Protein AF-A0A7S1WHR7-F1 (afdb_monomer)

Radius of gyration: 22.62 Å; Cα contacts (8 Å, |Δi|>4): 37; chains: 1; bounding box: 57×22×56 Å

Solvent-accessible surface area (backbone atoms only — not comparable to full-atom values): 6260 Å² total; per-residue (Å²): 109,72,70,59,54,53,53,51,50,50,52,52,50,54,66,54,45,56,59,53,51,52,51,52,47,49,53,50,44,51,61,57,48,72,74,47,78,60,40,101,83,68,51,69,87,75,56,68,68,56,51,52,50,47,43,51,46,50,59,73,67,35,63,69,50,52,52,46,53,53,50,51,53,49,47,50,54,53,47,55,58,43,53,59,57,50,75,72,44,82,81,64,71,75,73,54,51,57,59,53,50,50,56,65,72,75,109

Foldseek 3Di:
DVLVVVLVVLVVVVVVVVVVLVVQLVVLQVVVQVVADADPVRDRDDPPVNSVVSSVCCCPPVPVNVVNVVSVVVSVVSVVVVVVVVVPDPPPPPPCVVVVVVVVVVD

Secondary structure (DSSP, 8-state):
-HHHHHHHHHHHHHHHHHHHHHHHHHHHHHHHHTTSPPPTTS-----HHHHHHHHHHHHHH-HHHHHHHHHHHHHHHHHHHHHHHHHTS---TTTTHHHHHHHHH--

Organism: Alexandrium catenella (NCBI:txid2925)

pLDDT: mean 76.68, std 11.09, range [46.19, 89.69]

Structure (mmCIF, N/CA/C/O backbone):
data_AF-A0A7S1WHR7-F1
#
_entry.id   AF-A0A7S1WHR7-F1
#
loop_
_atom_site.group_PDB
_atom_site.id
_atom_site.type_symbol
_atom_site.label_atom_id
_atom_site.label_alt_id
_atom_site.label_comp_id
_atom_site.label_asym_id
_atom_site.label_entity_id
_atom_site.label_seq_id
_atom_site.pdbx_PDB_ins_code
_atom_site.Cartn_x
_atom_site.Cartn_y
_atom_site.Cartn_z
_atom_site.occupancy
_atom_site.B_iso_or_equiv
_atom_site.auth_seq_id
_atom_site.auth_comp_id
_atom_site.auth_asym_id
_atom_site.auth_atom_id
_atom_site.pdbx_PDB_model_num
ATOM 1 N N . GLU A 1 1 ? 19.084 3.566 -17.785 1.00 60.75 1 GLU A N 1
ATOM 2 C CA . GLU A 1 1 ? 18.755 4.458 -16.650 1.00 60.75 1 GLU A CA 1
ATOM 3 C C . GLU A 1 1 ? 17.258 4.554 -16.371 1.00 60.75 1 GLU A C 1
ATOM 5 O O . GLU A 1 1 ? 16.863 4.240 -15.258 1.00 60.75 1 GLU A O 1
ATOM 10 N N . ALA A 1 2 ? 16.409 4.860 -17.364 1.00 75.25 2 ALA A N 1
ATOM 11 C CA . ALA A 1 2 ? 14.949 4.9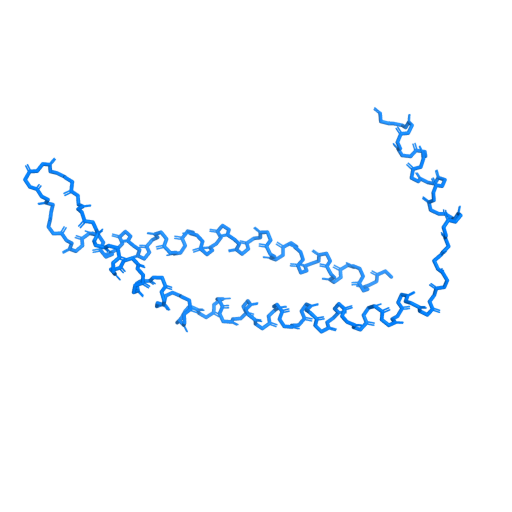49 -17.175 1.00 75.25 2 ALA A CA 1
ATOM 12 C C . ALA A 1 2 ? 14.309 3.720 -16.489 1.00 75.25 2 ALA A C 1
ATOM 14 O O . ALA A 1 2 ? 13.433 3.872 -15.644 1.00 75.25 2 ALA A O 1
ATOM 15 N N . TRP A 1 3 ? 14.784 2.506 -16.792 1.00 77.94 3 TRP A N 1
ATOM 16 C CA . TRP A 1 3 ? 14.294 1.280 -16.152 1.00 77.94 3 TRP A CA 1
ATOM 17 C C . TRP A 1 3 ? 14.525 1.251 -14.626 1.00 77.94 3 TRP A C 1
ATOM 19 O O . TRP A 1 3 ? 13.595 0.943 -13.882 1.00 77.94 3 TRP A O 1
ATOM 29 N N . LEU A 1 4 ? 15.724 1.638 -14.161 1.00 78.06 4 LEU A N 1
ATOM 30 C CA . LEU A 1 4 ? 16.069 1.712 -12.732 1.00 78.06 4 LEU A CA 1
ATOM 31 C C . LEU A 1 4 ? 15.269 2.806 -12.016 1.00 78.06 4 LEU A C 1
ATOM 33 O O . LEU A 1 4 ? 14.808 2.591 -10.899 1.00 78.06 4 LEU A O 1
ATOM 37 N N . ALA A 1 5 ? 15.066 3.957 -12.664 1.00 81.62 5 ALA A N 1
ATOM 38 C CA . ALA A 1 5 ? 14.284 5.054 -12.096 1.00 81.62 5 ALA A CA 1
ATOM 39 C C . ALA A 1 5 ? 12.823 4.642 -11.832 1.00 81.62 5 ALA A C 1
ATOM 41 O O . ALA A 1 5 ? 12.276 4.948 -10.774 1.00 81.62 5 ALA A O 1
ATOM 42 N N . VAL A 1 6 ? 12.212 3.889 -12.754 1.00 83.06 6 VAL A N 1
ATOM 43 C CA . VAL A 1 6 ? 10.857 3.341 -12.576 1.00 83.06 6 VAL A CA 1
ATOM 44 C C . VAL A 1 6 ? 10.816 2.324 -11.430 1.00 83.06 6 VAL A C 1
ATOM 46 O O . VAL A 1 6 ? 9.919 2.382 -10.591 1.00 83.06 6 VAL A O 1
ATOM 49 N N . GLN A 1 7 ? 11.817 1.444 -11.333 1.00 83.25 7 GLN A N 1
ATOM 50 C CA . GLN A 1 7 ? 11.909 0.473 -10.239 1.00 83.25 7 GLN A CA 1
ATOM 51 C C . GLN A 1 7 ? 12.065 1.149 -8.867 1.00 83.25 7 GLN A C 1
ATOM 53 O O . GLN A 1 7 ? 11.415 0.758 -7.898 1.00 83.25 7 GLN A O 1
ATOM 58 N N . MET A 1 8 ? 12.877 2.204 -8.793 1.00 83.38 8 MET A N 1
ATOM 59 C CA . MET A 1 8 ? 13.035 3.026 -7.593 1.00 83.38 8 MET A CA 1
ATOM 60 C C . MET A 1 8 ? 11.727 3.742 -7.224 1.00 83.38 8 MET A C 1
ATOM 62 O O . MET A 1 8 ? 11.369 3.797 -6.050 1.00 83.38 8 MET A O 1
ATOM 66 N N . GLY A 1 9 ? 10.960 4.207 -8.215 1.00 86.12 9 GLY A N 1
ATOM 67 C CA . GLY A 1 9 ? 9.617 4.750 -8.004 1.00 86.12 9 GLY A CA 1
ATOM 68 C C . GLY A 1 9 ? 8.656 3.739 -7.367 1.00 86.12 9 GLY A C 1
ATOM 69 O O . GLY A 1 9 ? 7.969 4.067 -6.398 1.00 86.12 9 GLY A O 1
ATOM 70 N N . PHE A 1 10 ? 8.653 2.489 -7.841 1.00 88.44 10 PHE A N 1
ATOM 71 C CA . PHE A 1 10 ? 7.876 1.414 -7.214 1.00 88.44 10 PHE A CA 1
ATOM 72 C C . PHE A 1 10 ? 8.338 1.111 -5.782 1.00 88.44 10 PHE A C 1
ATOM 74 O O . PHE A 1 10 ? 7.503 0.877 -4.908 1.00 88.44 10 PHE A O 1
ATOM 81 N N . ALA A 1 11 ? 9.642 1.157 -5.505 1.00 85.19 11 ALA A N 1
ATOM 82 C CA . ALA A 1 11 ? 10.166 0.974 -4.151 1.00 85.19 11 ALA A CA 1
ATOM 83 C C . ALA A 1 11 ? 9.708 2.094 -3.195 1.00 85.19 11 ALA A C 1
ATOM 85 O O . ALA A 1 11 ? 9.262 1.812 -2.082 1.00 85.19 11 ALA A O 1
ATOM 86 N N . CYS A 1 12 ? 9.720 3.352 -3.643 1.00 88.00 12 CYS A N 1
ATOM 87 C CA . CYS A 1 12 ? 9.176 4.475 -2.875 1.00 88.00 12 CYS A CA 1
ATOM 88 C C . CYS A 1 12 ? 7.675 4.310 -2.601 1.00 88.00 12 CYS A C 1
ATOM 90 O O . CYS A 1 12 ? 7.221 4.534 -1.480 1.00 88.00 12 CYS A O 1
ATOM 92 N N . LEU A 1 13 ? 6.901 3.863 -3.595 1.00 88.12 13 LEU A N 1
ATOM 93 C CA . LEU A 1 13 ? 5.481 3.550 -3.409 1.00 88.12 13 LEU A CA 1
ATOM 94 C C . LEU A 1 13 ? 5.264 2.464 -2.345 1.00 88.12 13 LEU A C 1
ATOM 96 O O . LEU A 1 13 ? 4.348 2.599 -1.539 1.00 88.12 13 LEU A O 1
ATOM 100 N N . ASN A 1 14 ? 6.125 1.442 -2.283 1.00 87.69 14 ASN A N 1
ATOM 101 C CA . ASN A 1 14 ? 6.060 0.420 -1.234 1.00 87.69 14 ASN A CA 1
ATOM 102 C C . ASN A 1 14 ? 6.300 0.997 0.167 1.00 87.69 14 ASN A C 1
ATOM 104 O O . ASN A 1 14 ? 5.560 0.685 1.102 1.00 87.69 14 ASN A O 1
ATOM 108 N N . LEU A 1 15 ? 7.295 1.877 0.302 1.00 87.50 15 LEU A N 1
ATOM 109 C CA . LEU A 1 15 ? 7.596 2.559 1.563 1.00 87.50 15 LEU A CA 1
ATOM 110 C C . LEU A 1 15 ? 6.432 3.428 2.051 1.00 87.50 15 LEU A C 1
ATOM 112 O O . LEU A 1 15 ? 6.174 3.472 3.249 1.00 87.50 15 LEU A O 1
ATOM 116 N N . LEU A 1 16 ? 5.720 4.097 1.140 1.00 88.62 16 LEU A N 1
ATOM 117 C CA . LEU A 1 16 ? 4.571 4.943 1.480 1.00 88.62 16 LEU A CA 1
ATOM 118 C C . LEU A 1 16 ? 3.295 4.136 1.742 1.00 88.62 16 LEU A C 1
ATOM 120 O O . LEU A 1 16 ? 2.456 4.544 2.547 1.00 88.62 16 LEU A O 1
ATOM 124 N N . PHE A 1 17 ? 3.141 2.987 1.086 1.00 87.19 17 PHE A N 1
ATOM 125 C CA . PHE A 1 17 ? 1.944 2.166 1.220 1.00 87.19 17 PHE A CA 1
ATOM 126 C C . PHE A 1 17 ? 1.825 1.518 2.602 1.00 87.19 17 PHE A C 1
ATOM 128 O O . PHE A 1 17 ? 0.732 1.487 3.167 1.00 87.19 17 PHE A O 1
ATOM 135 N N . ALA A 1 18 ? 2.934 1.044 3.174 1.00 84.50 18 ALA A N 1
ATOM 136 C CA . ALA A 1 18 ? 2.935 0.412 4.492 1.00 84.50 18 ALA A CA 1
ATOM 137 C C . ALA A 1 18 ? 2.320 1.298 5.606 1.00 84.50 18 ALA A C 1
ATOM 139 O O . ALA A 1 18 ? 1.352 0.854 6.232 1.00 84.50 18 ALA A O 1
ATOM 140 N N . PRO A 1 19 ? 2.783 2.546 5.844 1.00 89.25 19 PRO A N 1
ATOM 141 C CA . PRO A 1 19 ? 2.183 3.414 6.855 1.00 89.25 19 PRO A CA 1
ATOM 142 C C . PRO A 1 19 ? 0.755 3.834 6.486 1.00 89.25 19 PRO A C 1
ATOM 144 O O . PRO A 1 19 ? -0.105 3.886 7.363 1.00 89.25 19 PRO A O 1
ATOM 147 N N . TYR A 1 20 ? 0.465 4.076 5.202 1.00 87.69 20 TYR A N 1
ATOM 148 C CA . TYR A 1 20 ? -0.889 4.398 4.742 1.00 87.69 20 TYR A CA 1
ATOM 149 C C . TYR A 1 20 ? -1.895 3.302 5.120 1.00 87.69 20 TYR A C 1
ATOM 151 O O . TYR A 1 20 ? -2.939 3.580 5.715 1.00 87.69 20 TYR A O 1
ATOM 159 N N . PHE A 1 21 ? -1.561 2.049 4.812 1.00 85.44 21 PHE A N 1
ATOM 160 C CA . PHE A 1 21 ? -2.431 0.910 5.065 1.0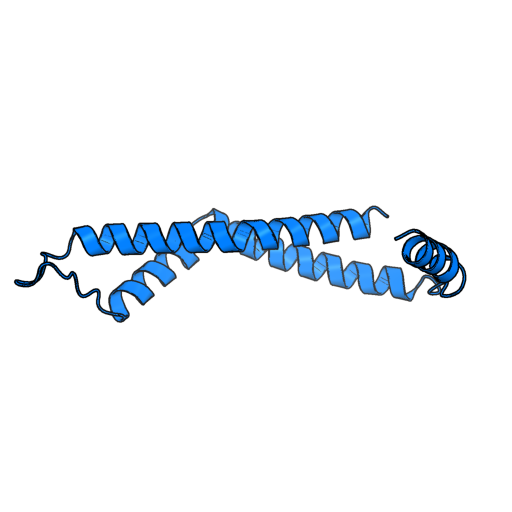0 85.44 21 PHE A CA 1
ATOM 161 C C . PHE A 1 21 ? -2.606 0.658 6.566 1.00 85.44 21 PHE A C 1
ATOM 163 O O . PHE A 1 21 ? -3.725 0.444 7.030 1.00 85.44 21 PHE A O 1
ATOM 170 N N . GLN A 1 22 ? -1.526 0.767 7.346 1.00 86.56 22 GLN A N 1
ATOM 171 C CA . GLN A 1 22 ? -1.589 0.639 8.804 1.00 86.56 22 GLN A CA 1
ATOM 172 C C . GLN A 1 22 ? -2.502 1.693 9.441 1.00 86.56 22 GLN A C 1
ATOM 174 O O . GLN A 1 22 ? -3.353 1.343 10.257 1.00 86.56 22 GLN A O 1
ATOM 179 N N . ILE A 1 23 ? -2.385 2.961 9.032 1.00 88.44 23 ILE A N 1
ATOM 180 C CA . ILE A 1 23 ? -3.243 4.052 9.517 1.00 88.44 23 ILE A CA 1
ATOM 181 C C . ILE A 1 23 ? -4.708 3.774 9.163 1.00 88.44 23 ILE A C 1
ATOM 183 O O . ILE A 1 23 ? -5.587 3.886 10.016 1.00 88.44 23 ILE A O 1
ATOM 187 N N . LYS A 1 24 ? -4.992 3.358 7.926 1.00 86.06 24 LYS A N 1
ATOM 188 C CA . LYS A 1 24 ? -6.359 3.057 7.478 1.00 86.06 24 LYS A CA 1
ATOM 189 C C . LYS A 1 24 ? -7.011 1.931 8.270 1.00 86.06 24 LYS A C 1
ATOM 191 O O . LYS A 1 24 ? -8.143 2.091 8.728 1.00 86.06 24 LYS A O 1
ATOM 196 N N . VAL A 1 25 ? -6.294 0.827 8.471 1.00 85.19 25 VAL A N 1
ATOM 197 C CA . VAL A 1 25 ? -6.774 -0.293 9.290 1.00 85.19 25 VAL A CA 1
ATOM 198 C C . VAL A 1 25 ? -6.995 0.160 10.731 1.00 85.19 25 VAL A C 1
ATOM 200 O O . VAL A 1 25 ? -8.035 -0.146 11.309 1.00 85.19 25 VAL A O 1
ATOM 203 N N . TRP A 1 26 ? -6.069 0.939 11.295 1.00 85.81 26 TRP A N 1
ATOM 204 C CA . TRP A 1 26 ? -6.189 1.470 12.652 1.00 85.81 26 TRP A CA 1
ATOM 205 C C . TRP A 1 26 ? -7.448 2.326 12.834 1.00 85.81 26 TRP A C 1
ATOM 207 O O . TRP A 1 26 ? -8.220 2.085 13.759 1.00 85.81 26 TRP A O 1
ATOM 217 N N . HIS A 1 27 ? -7.716 3.259 11.917 1.00 86.69 27 HIS A N 1
ATOM 218 C CA . HIS A 1 27 ? -8.937 4.068 11.949 1.00 86.69 27 HIS A CA 1
ATOM 219 C C . HIS A 1 27 ? -10.210 3.227 11.800 1.00 86.69 27 HIS A C 1
ATOM 221 O O . HIS A 1 27 ? -11.189 3.485 12.498 1.00 86.69 27 HIS A O 1
ATOM 227 N N . ALA A 1 28 ? -10.208 2.212 10.930 1.00 83.44 28 ALA A N 1
ATOM 228 C CA . ALA A 1 28 ? -11.353 1.316 10.771 1.00 83.44 28 ALA A CA 1
ATOM 229 C C . ALA A 1 28 ? -11.629 0.504 12.049 1.00 83.44 28 ALA A C 1
ATOM 231 O O . ALA A 1 28 ? -12.782 0.326 12.432 1.00 83.44 28 ALA A O 1
ATOM 232 N N . VAL A 1 29 ? -10.580 0.048 12.740 1.00 83.25 29 VAL A N 1
ATOM 233 C CA . VAL A 1 29 ? -10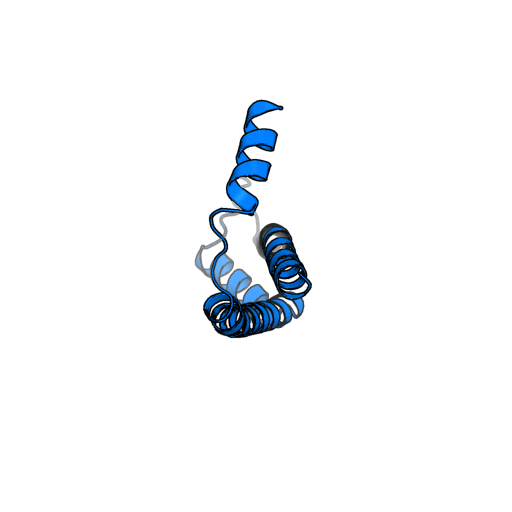.705 -0.655 14.025 1.00 83.25 29 VAL A CA 1
ATOM 234 C C . VAL A 1 29 ? -11.20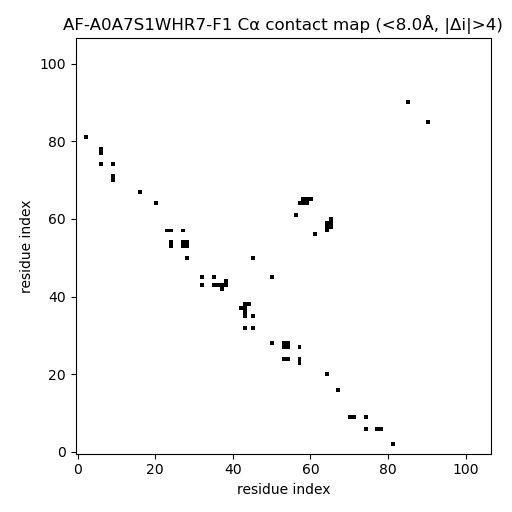6 0.285 15.122 1.00 83.25 29 VAL A C 1
ATOM 236 O O . VAL A 1 29 ? -12.107 -0.093 15.864 1.00 83.25 29 VAL A O 1
ATOM 239 N N . LEU A 1 30 ? -10.682 1.512 15.201 1.00 84.81 30 LEU A N 1
ATOM 240 C CA . LEU A 1 30 ? -11.138 2.532 16.155 1.00 84.81 30 LEU A CA 1
ATOM 241 C C . LEU A 1 30 ? -12.617 2.876 15.973 1.00 84.81 30 LEU A C 1
ATOM 243 O O . LEU A 1 30 ? -13.359 2.909 16.948 1.00 84.81 30 LEU A O 1
ATOM 247 N N . HIS A 1 31 ? -13.057 3.063 14.730 1.00 83.19 31 HIS A N 1
ATOM 248 C CA . HIS A 1 31 ? -14.454 3.364 14.429 1.00 83.19 31 HIS A CA 1
ATOM 249 C C . HIS A 1 31 ? -15.408 2.234 14.850 1.00 83.19 31 HIS A C 1
ATOM 251 O O . HIS A 1 31 ? -16.530 2.486 15.287 1.00 83.19 31 HIS A O 1
ATOM 257 N N . GLU A 1 32 ? -14.974 0.976 14.742 1.00 79.31 32 GLU A N 1
ATOM 258 C CA . GLU A 1 32 ? -15.740 -0.161 15.258 1.00 79.31 32 GLU A CA 1
ATOM 2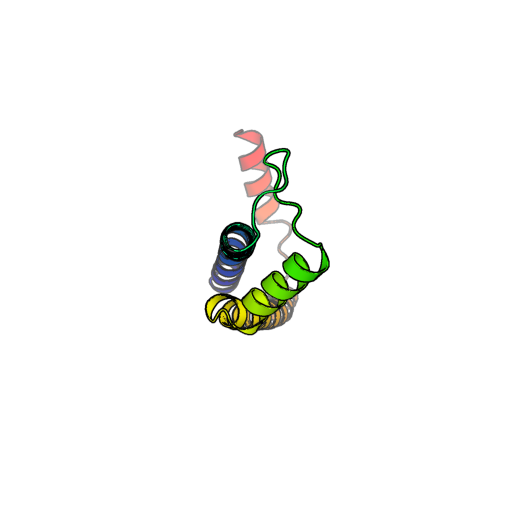59 C C . GLU A 1 32 ? -15.667 -0.264 16.789 1.00 79.31 32 GLU A C 1
ATOM 261 O O . GLU A 1 32 ? -16.645 -0.659 17.420 1.00 79.31 32 GLU A O 1
ATOM 266 N N . ALA A 1 33 ? -14.548 0.133 17.400 1.00 79.12 33 ALA A N 1
ATOM 267 C CA . ALA A 1 33 ? -14.374 0.148 18.850 1.00 79.12 33 ALA A CA 1
ATOM 268 C C . ALA A 1 33 ? -15.279 1.178 19.542 1.00 79.12 33 ALA A C 1
ATOM 270 O O . ALA A 1 33 ? -15.837 0.880 20.593 1.00 79.12 33 ALA A O 1
ATOM 271 N N . GLU A 1 34 ? -15.483 2.353 18.939 1.00 81.31 34 GLU A N 1
ATOM 272 C CA . GLU A 1 34 ? -16.385 3.398 19.456 1.00 81.31 34 GLU A CA 1
ATOM 273 C C . GLU A 1 34 ? -17.846 2.932 19.573 1.00 81.31 34 GLU A C 1
ATOM 275 O O . GLU A 1 34 ? -18.603 3.447 20.394 1.00 81.31 34 GLU A O 1
ATOM 280 N N . LYS A 1 35 ? -18.255 1.938 18.774 1.00 79.69 35 LYS A N 1
ATOM 281 C CA . LYS A 1 35 ? -19.613 1.370 18.800 1.00 79.69 35 LYS A CA 1
ATOM 282 C C . LYS A 1 35 ? -19.806 0.349 19.923 1.00 79.69 35 LYS A C 1
ATOM 284 O O . LYS A 1 35 ? -20.940 -0.047 20.195 1.00 79.69 35 LYS A O 1
ATOM 289 N N . ILE A 1 36 ? -18.723 -0.109 20.553 1.00 76.94 36 ILE A N 1
ATOM 290 C CA . ILE A 1 36 ? -18.764 -1.097 21.629 1.00 76.94 36 ILE A CA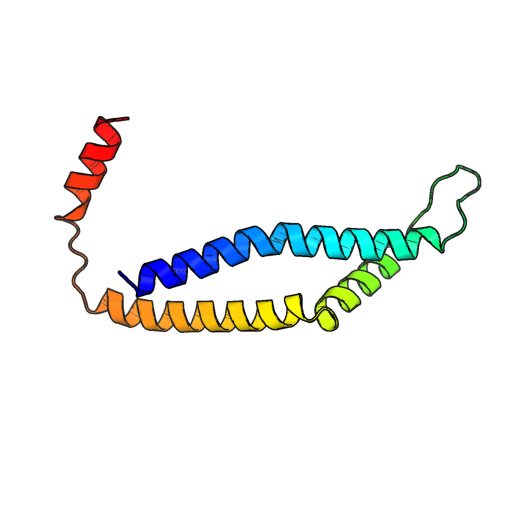 1
ATOM 291 C C . ILE A 1 36 ? -18.852 -0.337 22.959 1.00 76.94 36 ILE A C 1
ATOM 293 O O . ILE A 1 36 ? -17.975 0.476 23.252 1.00 76.94 36 ILE A O 1
ATOM 297 N N . PRO A 1 37 ? -19.885 -0.579 23.788 1.00 72.81 37 PRO A N 1
ATOM 298 C CA . PRO A 1 37 ? -19.982 0.077 25.082 1.00 72.81 37 PRO A CA 1
ATOM 299 C C . PRO A 1 37 ? -18.766 -0.294 25.946 1.00 72.81 37 PRO A C 1
ATOM 301 O O . PRO A 1 37 ? -18.377 -1.467 25.982 1.00 72.81 37 PRO A O 1
ATOM 304 N N . PRO A 1 38 ? -18.156 0.678 26.646 1.00 74.75 38 PRO A N 1
ATOM 305 C CA . PRO A 1 38 ? -16.999 0.412 27.486 1.00 74.75 38 PRO A CA 1
ATOM 306 C C . PRO A 1 38 ? -17.369 -0.582 28.587 1.00 74.75 38 PRO A C 1
ATOM 308 O O . PRO A 1 38 ? -18.465 -0.536 29.153 1.00 74.75 38 PRO A O 1
ATOM 311 N N . SER A 1 39 ? -16.447 -1.490 28.910 1.00 73.56 39 SER A N 1
ATOM 312 C CA . SER A 1 39 ? -16.628 -2.376 30.060 1.00 73.56 39 SER A CA 1
ATOM 313 C C . SER A 1 39 ? -16.687 -1.565 31.360 1.00 73.56 39 SER A C 1
ATOM 315 O O . SER A 1 39 ? -16.252 -0.415 31.417 1.00 73.56 39 SER A O 1
ATOM 317 N N . SER A 1 40 ? -17.147 -2.173 32.456 1.00 67.50 40 SER A N 1
ATOM 318 C CA . SER A 1 40 ? -17.188 -1.523 33.778 1.00 67.50 40 SER A CA 1
ATOM 319 C C . SER A 1 40 ? -15.817 -1.057 34.303 1.00 67.50 40 SER A C 1
ATOM 321 O O . SER A 1 40 ? -15.769 -0.343 35.300 1.00 67.50 40 SER A O 1
ATOM 323 N N . ARG A 1 41 ? -14.706 -1.451 33.659 1.00 72.81 41 ARG A N 1
ATOM 324 C CA . ARG A 1 41 ? -13.341 -0.972 33.947 1.00 72.81 41 ARG A CA 1
ATOM 325 C C . ARG A 1 41 ? -12.859 0.151 33.020 1.00 72.81 41 ARG A C 1
ATOM 327 O O . ARG A 1 41 ? -11.749 0.628 33.207 1.00 72.81 41 ARG A O 1
ATOM 334 N N . GLY A 1 42 ? -13.661 0.569 32.042 1.00 68.38 42 GLY A N 1
ATOM 335 C CA . GLY A 1 42 ? -13.281 1.563 31.033 1.00 68.38 42 GLY A CA 1
ATOM 336 C C . GLY A 1 42 ? -12.521 0.992 29.831 1.00 68.38 42 GLY A C 1
ATOM 337 O O . GLY A 1 42 ? -12.337 1.707 28.852 1.00 68.38 42 GLY A O 1
ATOM 338 N N . ASP A 1 43 ? -12.139 -0.289 29.855 1.00 72.75 43 ASP A N 1
ATOM 339 C CA . ASP A 1 43 ? -11.508 -0.952 28.710 1.00 72.75 43 ASP A CA 1
ATOM 340 C C . ASP A 1 43 ? -12.548 -1.392 27.675 1.00 72.75 43 ASP A C 1
ATOM 342 O O . ASP A 1 43 ? -13.582 -1.980 28.020 1.00 72.75 43 ASP A O 1
ATOM 346 N N . VAL A 1 44 ? -12.238 -1.168 26.397 1.00 70.69 44 VAL A N 1
ATOM 347 C CA . VAL A 1 44 ? -12.976 -1.720 25.255 1.00 70.69 44 VAL A CA 1
ATOM 348 C C . VAL A 1 44 ? -12.238 -2.967 24.778 1.00 70.69 44 VAL A C 1
ATOM 350 O O . VAL A 1 44 ? -11.193 -2.884 24.135 1.00 70.69 44 VAL A O 1
ATOM 353 N N . GLN A 1 45 ? -12.769 -4.148 25.102 1.00 71.56 45 GLN A N 1
ATOM 354 C CA . GLN A 1 45 ? -12.244 -5.393 24.547 1.00 71.56 45 GLN A CA 1
ATOM 355 C C . GLN A 1 45 ? -12.793 -5.589 23.137 1.00 71.56 45 GLN A C 1
ATOM 357 O O . GLN A 1 45 ? -13.958 -5.938 22.953 1.00 71.56 45 GLN A O 1
ATOM 362 N N . ILE A 1 46 ? -11.941 -5.373 22.137 1.00 70.25 46 ILE A N 1
ATOM 363 C CA . ILE A 1 46 ? -12.281 -5.628 20.739 1.00 70.25 46 ILE A CA 1
ATOM 364 C C . ILE A 1 46 ? -12.040 -7.117 20.450 1.00 70.25 46 ILE A C 1
ATOM 366 O O . ILE A 1 46 ? -10.908 -7.590 20.589 1.00 70.25 46 ILE A O 1
ATOM 370 N N . PRO A 1 47 ? -13.059 -7.881 20.018 1.00 78.00 47 PRO A N 1
ATOM 371 C CA . PRO A 1 47 ? -12.863 -9.266 19.614 1.00 78.00 47 PRO A CA 1
ATOM 372 C C . PRO A 1 47 ? -11.907 -9.352 18.418 1.00 78.00 47 PRO A C 1
ATOM 374 O O . PRO A 1 47 ? -12.095 -8.655 17.420 1.00 78.00 47 PRO A O 1
ATOM 377 N N . ALA A 1 48 ? -10.936 -10.269 18.456 1.00 76.06 48 ALA A N 1
ATOM 378 C CA . ALA A 1 48 ? -10.001 -10.479 17.342 1.00 76.06 48 ALA A CA 1
ATOM 379 C C . ALA A 1 48 ? -10.720 -10.778 16.009 1.00 76.06 48 ALA A C 1
ATOM 381 O O . ALA A 1 48 ? -10.262 -10.369 14.944 1.00 76.06 48 ALA A O 1
ATOM 382 N N . ALA A 1 49 ? -11.891 -11.423 16.066 1.00 78.06 49 ALA A N 1
ATOM 383 C CA . ALA A 1 49 ? -12.739 -11.666 14.900 1.00 78.06 49 ALA A CA 1
ATOM 384 C C . ALA A 1 49 ? -13.206 -10.364 14.219 1.00 78.06 49 ALA A C 1
ATOM 386 O O . ALA A 1 49 ? -13.206 -10.285 12.992 1.00 78.06 49 ALA A O 1
ATOM 387 N N . LYS A 1 50 ? -13.539 -9.329 15.003 1.00 75.81 50 LYS A N 1
ATOM 388 C CA . LYS A 1 50 ? -13.963 -8.015 14.497 1.00 75.81 50 LYS A CA 1
ATOM 389 C C . LYS A 1 50 ? -12.812 -7.255 13.848 1.00 75.81 50 LYS A C 1
ATOM 391 O O . LYS A 1 50 ? -12.989 -6.675 12.785 1.00 75.81 50 LYS A O 1
ATOM 396 N N . VAL A 1 51 ? -11.615 -7.333 14.431 1.00 77.75 51 VAL A N 1
ATOM 397 C CA . VAL A 1 51 ? -10.400 -6.757 13.830 1.00 77.75 51 VAL A CA 1
ATOM 398 C C . VAL A 1 51 ? -10.128 -7.382 12.461 1.00 77.75 51 VAL A C 1
ATOM 400 O O . VAL A 1 51 ? -9.824 -6.678 11.500 1.00 77.75 51 VAL A O 1
ATOM 403 N N . HIS A 1 52 ? -10.280 -8.703 12.358 1.00 80.94 52 HIS A N 1
ATOM 404 C CA . HIS A 1 52 ? -10.027 -9.430 11.119 1.00 80.94 52 HIS A CA 1
ATOM 405 C C . HIS A 1 52 ? -11.066 -9.113 10.030 1.00 80.94 52 HIS A C 1
ATOM 407 O O . HIS A 1 52 ? -10.717 -8.985 8.857 1.00 80.94 52 HIS A O 1
ATOM 413 N N . GLU A 1 53 ? -12.332 -8.939 10.420 1.00 81.81 53 GLU A N 1
ATOM 414 C CA . GLU A 1 53 ? -13.414 -8.496 9.536 1.00 81.81 53 GLU A CA 1
ATOM 415 C C . GLU A 1 53 ? -13.150 -7.083 8.991 1.00 81.81 53 GLU A C 1
ATOM 417 O O . GLU A 1 53 ? -13.163 -6.884 7.774 1.00 81.81 53 GLU A O 1
ATOM 422 N N . SER A 1 54 ? -12.810 -6.128 9.864 1.00 77.69 54 SER A N 1
ATOM 423 C CA . SER A 1 54 ? -12.482 -4.752 9.466 1.00 77.69 54 SER A CA 1
ATOM 424 C C . SER A 1 54 ? -11.254 -4.689 8.561 1.00 77.69 54 SER A C 1
ATOM 426 O O . SER A 1 54 ? -11.259 -3.981 7.556 1.00 77.69 54 SER A O 1
ATOM 428 N N . PHE A 1 55 ? -10.219 -5.477 8.860 1.00 81.81 55 PHE A N 1
ATOM 429 C CA . PHE A 1 55 ? -9.045 -5.603 8.000 1.00 81.81 55 PHE A CA 1
ATOM 430 C C . PHE A 1 55 ? -9.420 -6.097 6.601 1.00 81.81 55 PHE A C 1
ATOM 432 O O . PHE A 1 55 ? -9.029 -5.501 5.599 1.00 81.81 55 PHE A O 1
ATOM 439 N N . ARG A 1 56 ? -10.208 -7.176 6.526 1.00 83.00 56 ARG A N 1
ATOM 440 C CA . ARG A 1 56 ? -10.647 -7.761 5.258 1.00 83.00 56 ARG A CA 1
ATOM 441 C C . ARG A 1 56 ? -11.493 -6.779 4.450 1.00 83.00 56 ARG A C 1
ATOM 443 O O . ARG A 1 56 ? -11.352 -6.727 3.230 1.00 83.00 56 ARG A O 1
ATOM 450 N N . TYR A 1 57 ? -12.338 -5.997 5.116 1.00 82.31 57 TYR A N 1
ATOM 451 C CA . TYR A 1 57 ? -13.124 -4.951 4.475 1.00 82.31 57 TYR A CA 1
ATOM 452 C C . TYR A 1 57 ? -12.228 -3.875 3.850 1.00 82.31 57 TYR A C 1
ATOM 454 O O . TYR A 1 57 ? -12.355 -3.614 2.656 1.00 82.31 57 TYR A O 1
ATOM 462 N N . VAL A 1 58 ? -11.271 -3.324 4.607 1.00 80.69 58 VAL A N 1
ATOM 463 C CA . VAL A 1 58 ? -10.312 -2.324 4.098 1.00 80.69 58 VAL A CA 1
ATOM 464 C C . VAL A 1 58 ? -9.474 -2.897 2.951 1.00 80.69 58 VAL A C 1
ATOM 466 O O . VAL A 1 58 ? -9.283 -2.236 1.938 1.00 80.69 58 VAL A O 1
ATOM 469 N N . LEU A 1 59 ? -9.036 -4.153 3.052 1.00 80.00 59 LEU A N 1
ATOM 470 C CA . LEU A 1 59 ? -8.257 -4.805 1.999 1.00 80.00 59 LEU A CA 1
ATOM 471 C C . LEU A 1 59 ? -9.035 -4.946 0.676 1.00 80.00 59 LEU A C 1
ATOM 473 O O . LEU A 1 59 ? -8.448 -4.808 -0.391 1.00 80.00 59 LEU A O 1
ATOM 477 N N . LEU A 1 60 ? -10.336 -5.253 0.742 1.00 79.75 60 LEU A N 1
ATOM 478 C CA . LEU A 1 60 ? -11.160 -5.554 -0.439 1.00 79.75 60 LEU A CA 1
ATOM 479 C C . LEU A 1 60 ? -11.893 -4.339 -1.016 1.00 79.75 60 LEU A C 1
ATOM 481 O O . LEU A 1 60 ? -12.175 -4.325 -2.211 1.00 79.75 60 LEU A O 1
ATOM 485 N N . HIS A 1 61 ? -12.268 -3.370 -0.180 1.00 81.56 61 HIS A N 1
ATOM 486 C CA . HIS A 1 61 ? -13.133 -2.253 -0.579 1.00 81.56 61 HIS A CA 1
ATOM 487 C C . HIS A 1 61 ? -12.386 -0.924 -0.699 1.00 81.56 61 HIS A C 1
ATOM 489 O O . HIS A 1 61 ? -12.918 0.005 -1.309 1.00 81.56 61 HIS A O 1
ATOM 495 N N . ASP A 1 62 ? -11.172 -0.800 -0.152 1.00 84.19 62 ASP A N 1
ATOM 496 C CA . ASP A 1 62 ? -10.415 0.444 -0.267 1.00 84.19 62 ASP A CA 1
ATOM 497 C C . ASP A 1 62 ? -9.746 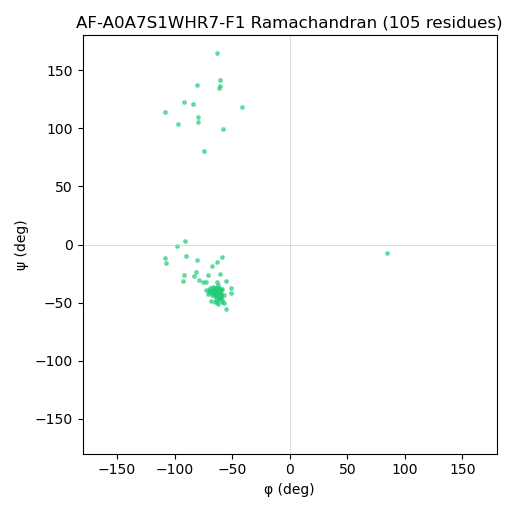0.517 -1.651 1.00 84.19 62 ASP A C 1
ATOM 499 O O . ASP A 1 62 ? -8.814 -0.222 -1.979 1.00 84.19 62 ASP A O 1
ATOM 503 N N . VAL A 1 63 ? -10.249 1.419 -2.495 1.00 83.38 63 VAL A N 1
ATOM 504 C CA . VAL A 1 63 ? -9.808 1.610 -3.888 1.00 83.38 63 VAL A CA 1
ATOM 505 C C . VAL A 1 63 ? -8.283 1.778 -4.019 1.00 83.38 63 VAL A C 1
ATOM 507 O O . VAL A 1 63 ? -7.703 1.159 -4.913 1.00 83.38 63 VAL A O 1
ATOM 510 N N . PRO A 1 64 ? -7.588 2.533 -3.144 1.00 82.31 64 PRO A N 1
ATOM 511 C CA . PRO A 1 64 ? -6.133 2.661 -3.170 1.00 82.31 64 PRO A CA 1
ATOM 512 C C . PRO A 1 64 ? -5.392 1.346 -2.917 1.00 82.31 64 PRO A C 1
ATOM 514 O O . PRO A 1 64 ? -4.331 1.143 -3.495 1.00 82.31 64 PRO A O 1
ATOM 517 N N . VAL A 1 65 ? -5.943 0.434 -2.110 1.00 84.12 65 VAL A N 1
ATOM 518 C CA . VAL A 1 65 ? -5.348 -0.889 -1.861 1.00 84.12 65 VAL A CA 1
ATOM 519 C C . VAL A 1 65 ? -5.472 -1.771 -3.103 1.00 84.12 65 VAL A C 1
ATOM 521 O O . VAL A 1 65 ? -4.499 -2.404 -3.514 1.00 84.12 65 VAL A O 1
ATOM 524 N N . CYS A 1 66 ? -6.628 -1.741 -3.767 1.00 84.06 66 CYS A N 1
ATOM 525 C CA . CYS A 1 66 ? -6.830 -2.428 -5.043 1.00 84.06 66 CYS A CA 1
ATOM 526 C C . CYS A 1 66 ? -5.917 -1.874 -6.149 1.00 84.06 66 CYS A C 1
ATOM 528 O O . CYS A 1 66 ? -5.283 -2.638 -6.876 1.00 84.06 66 CYS A O 1
ATOM 530 N N . LEU A 1 67 ? -5.798 -0.546 -6.256 1.00 86.75 67 LEU A N 1
ATOM 531 C CA . LEU A 1 67 ? -4.863 0.097 -7.183 1.00 86.75 67 LEU A CA 1
ATOM 532 C C . LEU A 1 67 ? -3.413 -0.273 -6.862 1.00 86.75 67 LEU A C 1
ATOM 534 O O . LEU A 1 67 ? -2.632 -0.544 -7.770 1.00 86.75 67 LEU A O 1
ATOM 538 N N . TYR A 1 68 ? -3.058 -0.345 -5.581 1.00 86.38 68 TYR A N 1
ATOM 539 C CA . TYR A 1 68 ? -1.729 -0.756 -5.157 1.00 86.38 68 TYR A CA 1
ATOM 540 C C . TYR A 1 68 ? -1.410 -2.208 -5.539 1.00 86.38 68 TYR A C 1
ATOM 542 O O . TYR A 1 68 ? -0.303 -2.492 -5.988 1.00 86.38 68 TYR A O 1
ATOM 550 N N . ALA A 1 69 ? -2.382 -3.123 -5.470 1.00 85.75 69 ALA A N 1
ATOM 551 C CA . ALA A 1 69 ? -2.203 -4.486 -5.970 1.00 85.75 69 ALA A CA 1
ATOM 552 C C . ALA A 1 69 ? -1.871 -4.514 -7.477 1.00 85.75 69 ALA A C 1
ATOM 554 O O . ALA A 1 69 ? -0.993 -5.265 -7.904 1.00 85.75 69 ALA A O 1
ATOM 555 N N . LEU A 1 70 ? -2.500 -3.649 -8.282 1.00 88.19 70 LEU A N 1
ATOM 556 C CA . LEU A 1 70 ? -2.153 -3.492 -9.701 1.00 88.19 70 LEU A CA 1
ATOM 557 C C . LEU A 1 70 ? -0.748 -2.902 -9.887 1.00 88.19 70 LEU A C 1
ATOM 559 O O . LEU A 1 70 ? -0.011 -3.349 -10.764 1.00 88.19 70 LEU A O 1
ATOM 563 N N . VAL A 1 71 ? -0.353 -1.944 -9.044 1.00 89.00 71 VAL A N 1
ATOM 564 C CA . VAL A 1 71 ? 1.007 -1.380 -9.030 1.00 89.00 71 VAL A CA 1
ATOM 565 C C . VAL A 1 71 ? 2.049 -2.453 -8.709 1.00 89.00 71 VAL A C 1
ATOM 567 O O . VAL A 1 71 ? 3.103 -2.469 -9.338 1.00 89.00 71 VAL A O 1
ATOM 570 N N . LEU A 1 72 ? 1.762 -3.384 -7.796 1.00 88.06 72 LEU A N 1
ATOM 571 C CA . LEU A 1 72 ? 2.653 -4.510 -7.500 1.00 88.06 72 LEU A CA 1
ATOM 572 C C . LEU A 1 72 ? 2.805 -5.454 -8.698 1.00 88.06 72 LEU A C 1
ATOM 574 O O . LEU A 1 72 ? 3.924 -5.837 -9.032 1.00 88.06 72 LEU A O 1
ATOM 578 N N . LEU A 1 73 ? 1.706 -5.791 -9.381 1.00 89.69 73 LEU A N 1
ATOM 579 C CA . LEU A 1 73 ? 1.757 -6.603 -10.603 1.00 89.69 73 LEU A CA 1
ATOM 580 C C . LEU A 1 73 ? 2.542 -5.899 -11.715 1.00 89.69 73 LEU A C 1
ATOM 582 O O . LEU A 1 73 ? 3.367 -6.523 -12.381 1.00 89.69 73 LEU A O 1
ATOM 586 N N . ALA A 1 74 ? 2.329 -4.592 -11.880 1.00 88.50 74 ALA A N 1
ATOM 587 C CA . ALA A 1 74 ? 3.081 -3.775 -12.821 1.00 88.50 74 ALA A CA 1
ATOM 588 C C . ALA A 1 74 ? 4.574 -3.729 -12.459 1.00 88.50 74 ALA A C 1
ATOM 590 O O . ALA A 1 74 ? 5.412 -3.914 -13.336 1.00 88.50 74 ALA A O 1
ATOM 591 N N . SER A 1 75 ? 4.914 -3.560 -11.178 1.00 88.06 75 SER A N 1
ATOM 592 C CA . SER A 1 75 ? 6.294 -3.587 -10.684 1.00 88.06 75 SER A CA 1
ATOM 593 C C . SER A 1 75 ? 6.962 -4.938 -10.935 1.00 88.06 75 SER A C 1
ATOM 595 O O . SER A 1 75 ? 8.102 -4.983 -11.398 1.00 88.06 75 SER A O 1
ATOM 597 N N . PHE A 1 76 ? 6.249 -6.043 -10.712 1.00 86.06 76 PHE A N 1
ATOM 598 C CA . PHE A 1 76 ? 6.754 -7.385 -10.987 1.00 86.06 76 PHE A CA 1
ATOM 599 C C . PHE A 1 76 ? 7.000 -7.609 -12.486 1.00 86.06 76 PHE A C 1
ATOM 601 O O . PHE A 1 76 ? 8.098 -8.003 -12.877 1.00 86.06 76 PHE A O 1
ATOM 608 N N . ALA A 1 77 ? 6.027 -7.280 -13.342 1.00 88.12 77 ALA A N 1
ATOM 609 C CA . ALA A 1 77 ? 6.184 -7.380 -14.793 1.00 88.12 77 ALA A CA 1
ATOM 610 C C . ALA A 1 77 ? 7.341 -6.501 -15.304 1.00 88.12 77 ALA A C 1
ATOM 612 O O . ALA A 1 77 ? 8.157 -6.947 -16.113 1.00 88.12 77 ALA A O 1
ATOM 613 N N . TRP A 1 78 ? 7.456 -5.276 -14.782 1.00 87.12 78 TRP A N 1
ATOM 614 C CA . TRP A 1 78 ? 8.550 -4.356 -15.096 1.00 87.12 78 TRP A CA 1
ATOM 615 C C . TRP A 1 78 ? 9.913 -4.901 -14.655 1.00 87.12 78 TRP A C 1
ATOM 617 O O . TRP A 1 78 ? 10.903 -4.763 -15.380 1.00 87.12 78 TRP A O 1
ATOM 627 N N . SER A 1 79 ? 9.955 -5.582 -13.507 1.00 84.56 79 SER A N 1
ATOM 628 C CA . SER A 1 79 ? 11.153 -6.253 -12.999 1.00 84.56 79 SER A CA 1
ATOM 629 C C . SER A 1 79 ? 11.598 -7.380 -13.933 1.00 84.56 79 SER A C 1
ATOM 631 O O . SER A 1 79 ? 12.765 -7.419 -14.315 1.00 84.56 79 SER A O 1
ATOM 633 N N . CYS A 1 80 ? 10.670 -8.238 -14.379 1.00 83.06 80 CYS A N 1
ATOM 634 C CA . CYS A 1 80 ? 10.964 -9.334 -15.309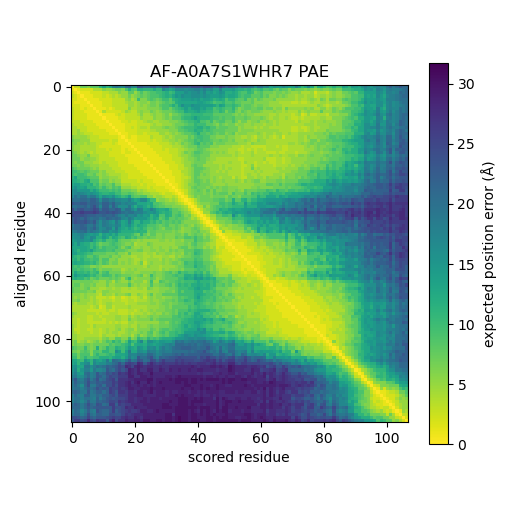 1.00 83.06 80 CYS A CA 1
ATOM 635 C C . CYS A 1 80 ? 11.506 -8.841 -16.659 1.00 83.06 80 CYS A C 1
ATOM 637 O O . CYS A 1 80 ? 12.484 -9.389 -17.169 1.00 83.06 80 CYS A O 1
ATOM 639 N N . LEU A 1 81 ? 10.908 -7.786 -17.229 1.00 83.81 81 LEU A N 1
ATOM 640 C CA . LEU A 1 81 ? 11.403 -7.168 -18.467 1.00 83.81 81 LEU A CA 1
ATOM 641 C C . LEU A 1 81 ? 12.828 -6.627 -18.297 1.00 83.81 81 LEU A C 1
ATOM 643 O O . LEU A 1 81 ? 13.666 -6.752 -19.189 1.00 83.81 81 LEU A O 1
ATOM 647 N N . GLY A 1 82 ? 13.113 -6.068 -17.125 1.00 75.75 82 GLY A N 1
ATOM 648 C CA . GLY A 1 82 ? 14.437 -5.598 -16.756 1.00 75.75 82 GLY A CA 1
ATOM 649 C C . GLY A 1 82 ? 15.484 -6.682 -16.650 1.00 75.75 82 GLY A C 1
ATOM 650 O O . GLY A 1 82 ? 16.594 -6.492 -17.134 1.00 75.75 82 GLY A O 1
ATOM 651 N N . THR A 1 83 ? 15.139 -7.827 -16.058 1.00 72.94 83 THR A N 1
ATOM 652 C CA . THR A 1 83 ? 16.056 -8.965 -15.948 1.00 72.94 83 THR A CA 1
ATOM 653 C C . THR A 1 83 ? 16.544 -9.411 -17.325 1.00 72.94 83 THR A C 1
ATOM 655 O O . THR A 1 83 ? 17.743 -9.599 -17.507 1.00 72.94 83 THR A O 1
ATOM 658 N N . GLY A 1 84 ? 15.654 -9.488 -18.322 1.00 70.19 84 GLY A N 1
ATOM 659 C CA . GLY A 1 84 ? 16.046 -9.790 -19.703 1.00 70.19 84 GLY A CA 1
ATOM 660 C C . GLY A 1 84 ? 16.958 -8.721 -20.317 1.00 70.19 84 GLY A C 1
ATOM 661 O O . GLY A 1 84 ? 17.936 -9.043 -20.988 1.00 70.19 84 GLY A O 1
ATOM 662 N N . LEU A 1 85 ? 16.682 -7.444 -20.039 1.00 68.75 85 LEU A N 1
ATOM 663 C CA . LEU A 1 85 ? 17.457 -6.318 -20.563 1.00 68.75 85 LEU A CA 1
ATOM 664 C C . LEU A 1 85 ? 18.861 -6.223 -19.942 1.00 68.75 85 LEU A C 1
ATOM 666 O O . LEU A 1 85 ? 19.832 -5.959 -20.648 1.00 68.75 85 LEU A O 1
ATOM 670 N N . VAL A 1 86 ? 18.971 -6.452 -18.632 1.00 66.25 86 VAL A N 1
ATOM 671 C CA . VAL A 1 86 ? 20.233 -6.425 -17.877 1.00 66.25 86 VAL A CA 1
ATOM 672 C C . VAL A 1 86 ? 21.071 -7.653 -18.198 1.00 66.25 86 VAL A C 1
ATOM 674 O O . VAL A 1 86 ? 22.268 -7.521 -18.398 1.00 66.25 86 VAL A O 1
ATOM 677 N N . SER A 1 87 ? 20.455 -8.827 -18.352 1.00 61.03 87 SER A N 1
ATOM 678 C CA . SER A 1 87 ? 21.192 -10.047 -18.691 1.00 61.03 87 SER A CA 1
ATOM 679 C C . SER A 1 87 ? 21.803 -10.025 -20.101 1.00 61.03 87 SER A C 1
ATOM 681 O O . SER A 1 87 ? 22.701 -10.813 -20.377 1.00 61.03 87 SER A O 1
ATOM 683 N N . SER A 1 88 ? 21.329 -9.138 -20.986 1.00 58.66 88 SER A N 1
ATOM 684 C CA . SER A 1 88 ? 21.873 -8.930 -22.340 1.00 58.66 88 SER A CA 1
ATOM 685 C C . SER A 1 88 ? 22.983 -7.872 -22.435 1.00 58.66 88 SER A C 1
ATOM 687 O O . SER A 1 88 ? 23.610 -7.741 -23.485 1.00 58.66 88 SER A O 1
ATOM 689 N N . LYS A 1 89 ? 23.225 -7.101 -21.368 1.00 56.81 89 LYS A N 1
ATOM 690 C CA . LYS A 1 89 ? 24.327 -6.139 -21.296 1.00 56.81 89 LYS A CA 1
ATOM 691 C C . LYS A 1 89 ? 25.356 -6.691 -20.326 1.00 56.81 89 LYS A C 1
ATOM 693 O O . LYS A 1 89 ? 25.042 -6.807 -19.148 1.00 56.81 89 LYS A O 1
ATOM 698 N N . ASP A 1 90 ? 26.548 -7.026 -20.821 1.00 56.75 90 ASP A N 1
ATOM 699 C CA . ASP A 1 90 ? 27.672 -7.460 -19.987 1.00 56.75 90 ASP A CA 1
ATOM 700 C C . ASP A 1 90 ? 27.746 -6.588 -18.729 1.00 56.75 90 ASP A C 1
ATOM 702 O O . ASP A 1 90 ? 27.877 -5.361 -18.810 1.00 56.75 90 ASP A O 1
ATOM 706 N N . CYS A 1 91 ? 27.593 -7.220 -17.563 1.00 59.50 91 CYS A N 1
ATOM 707 C CA . CYS A 1 91 ? 27.838 -6.577 -16.283 1.00 59.50 91 CYS A CA 1
ATOM 708 C C . CYS A 1 91 ? 29.288 -6.093 -16.302 1.00 59.50 91 CYS A C 1
ATOM 710 O O . CYS A 1 91 ? 30.204 -6.878 -16.083 1.00 59.50 91 CYS A O 1
ATOM 712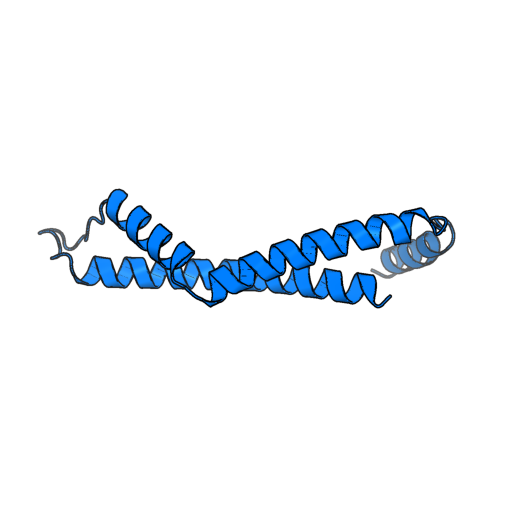 N N . ASN A 1 92 ? 29.505 -4.809 -16.585 1.00 57.31 92 ASN A N 1
ATOM 713 C CA . ASN A 1 92 ? 30.832 -4.218 -16.527 1.00 57.31 92 ASN A CA 1
ATOM 714 C C . ASN A 1 92 ? 31.225 -4.040 -15.052 1.00 57.31 92 ASN A C 1
ATOM 716 O O . ASN A 1 92 ? 31.073 -2.964 -14.471 1.00 57.31 92 ASN A O 1
ATOM 720 N N . THR A 1 93 ? 31.685 -5.129 -14.435 1.00 56.59 93 THR A N 1
ATOM 721 C CA . THR A 1 93 ? 32.173 -5.185 -13.050 1.00 56.59 93 THR A CA 1
ATOM 722 C C . THR A 1 93 ? 33.411 -4.318 -12.816 1.00 56.59 93 THR A C 1
ATOM 724 O O . THR A 1 93 ? 33.729 -4.018 -11.666 1.00 56.59 93 THR A O 1
ATOM 727 N N . GLU A 1 94 ? 34.092 -3.879 -13.876 1.00 54.81 94 GLU A N 1
ATOM 728 C CA . GLU A 1 94 ? 35.317 -3.078 -13.791 1.00 54.81 94 GLU A CA 1
ATOM 729 C C . GLU A 1 94 ? 35.052 -1.564 -13.803 1.00 54.81 94 GLU A C 1
ATOM 731 O O . GLU A 1 94 ? 35.830 -0.804 -13.236 1.00 54.81 94 GLU A O 1
ATOM 736 N N . GLY A 1 95 ? 33.939 -1.111 -14.393 1.00 55.59 95 GLY A N 1
ATOM 737 C CA . GLY A 1 95 ? 33.661 0.322 -14.567 1.00 55.59 95 GLY A CA 1
ATOM 738 C C . GLY A 1 95 ? 33.039 1.034 -13.361 1.00 55.59 95 GLY A C 1
ATOM 739 O O . GLY A 1 95 ? 33.230 2.228 -13.216 1.00 55.59 95 GLY A O 1
ATOM 740 N N . TRP A 1 96 ? 32.295 0.329 -12.500 1.00 54.78 96 TRP A N 1
ATOM 741 C CA . TRP A 1 96 ? 31.559 0.943 -11.373 1.00 54.78 96 TRP A CA 1
ATOM 742 C C . TRP A 1 96 ? 32.161 0.636 -9.998 1.00 54.78 96 TRP A C 1
ATOM 744 O O . TRP A 1 96 ? 31.778 1.237 -8.994 1.00 54.78 96 TRP A O 1
ATOM 754 N N . SER A 1 97 ? 33.102 -0.306 -9.933 1.00 62.38 97 SER A N 1
ATOM 755 C CA . SER A 1 97 ? 33.817 -0.667 -8.708 1.00 62.38 97 SER A CA 1
ATOM 756 C C . SER A 1 97 ? 34.820 0.416 -8.293 1.00 62.38 97 SER A C 1
ATOM 758 O O . SER A 1 97 ? 34.983 0.654 -7.098 1.00 62.38 97 SER A O 1
ATOM 760 N N . ALA A 1 98 ? 35.422 1.130 -9.251 1.00 57.81 98 ALA A N 1
ATOM 761 C CA . ALA A 1 98 ? 36.308 2.265 -8.986 1.00 57.81 98 ALA A CA 1
ATOM 762 C C . ALA A 1 98 ? 35.554 3.476 -8.399 1.00 57.81 98 ALA A C 1
ATOM 764 O O . ALA A 1 98 ? 35.957 3.991 -7.355 1.00 57.81 98 ALA A O 1
ATOM 765 N N . GLU A 1 99 ? 34.423 3.886 -8.990 1.00 60.75 99 GLU A N 1
ATOM 766 C CA . GLU A 1 99 ? 33.543 4.921 -8.426 1.00 60.75 99 GLU A CA 1
ATOM 767 C C . GLU A 1 99 ? 32.995 4.539 -7.041 1.00 60.75 99 GLU A C 1
ATOM 769 O O . GLU A 1 99 ? 32.986 5.375 -6.136 1.00 60.75 99 GLU A O 1
ATOM 774 N N . ALA A 1 100 ? 32.578 3.283 -6.839 1.00 60.97 100 ALA A N 1
ATOM 775 C CA . ALA A 1 100 ? 32.094 2.812 -5.539 1.00 60.97 100 ALA A CA 1
ATOM 776 C C . ALA A 1 100 ? 33.203 2.799 -4.467 1.00 60.97 100 ALA A C 1
ATOM 778 O O . ALA A 1 100 ? 32.950 3.156 -3.316 1.00 60.97 100 ALA A O 1
ATOM 779 N N . CYS A 1 101 ? 34.436 2.439 -4.844 1.00 60.69 101 CYS A N 1
ATOM 780 C CA . CYS A 1 101 ? 35.609 2.494 -3.969 1.00 60.69 101 CYS A CA 1
ATOM 781 C C . CYS A 1 101 ? 35.948 3.941 -3.569 1.00 60.69 101 CYS A C 1
ATOM 783 O O . CYS A 1 101 ? 36.178 4.217 -2.392 1.00 60.69 101 CYS A O 1
ATOM 785 N N . ASN A 1 102 ? 35.894 4.884 -4.516 1.00 62.69 102 ASN A N 1
ATOM 786 C CA . ASN A 1 102 ? 36.125 6.304 -4.233 1.00 62.69 102 ASN A CA 1
ATOM 787 C C . ASN A 1 102 ? 35.052 6.911 -3.320 1.00 62.69 102 ASN A C 1
ATOM 789 O O . ASN A 1 102 ? 35.391 7.661 -2.408 1.00 62.69 102 ASN A O 1
ATOM 793 N N . LEU A 1 103 ? 33.777 6.556 -3.509 1.00 62.47 103 LEU A N 1
ATOM 794 C CA . LEU A 1 103 ? 32.696 6.989 -2.618 1.00 62.47 103 LEU A CA 1
ATOM 795 C C . LEU A 1 103 ? 32.893 6.477 -1.184 1.00 62.47 103 LEU A C 1
ATOM 797 O O . LEU A 1 103 ? 32.691 7.242 -0.244 1.00 62.47 103 LEU A O 1
ATOM 801 N N . GLY A 1 104 ? 33.340 5.227 -1.015 1.00 57.94 104 GLY A N 1
ATOM 802 C CA . GLY A 1 104 ? 33.649 4.648 0.297 1.00 57.94 104 GLY A CA 1
ATOM 803 C C . GLY A 1 104 ? 34.911 5.209 0.963 1.00 57.94 104 GLY A C 1
ATOM 804 O O . GLY A 1 104 ? 34.993 5.205 2.183 1.00 57.94 104 GLY A O 1
ATOM 805 N N . TRP A 1 105 ? 35.879 5.707 0.188 1.00 54.12 105 TRP A N 1
ATOM 806 C CA . TRP A 1 105 ? 37.091 6.354 0.710 1.00 54.12 105 TRP A CA 1
ATOM 807 C C . TRP A 1 105 ? 36.868 7.826 1.101 1.00 54.12 105 TRP A C 1
ATOM 809 O O . TRP A 1 105 ? 37.610 8.377 1.910 1.00 54.12 105 TRP A O 1
ATOM 819 N N . SER A 1 106 ? 35.858 8.478 0.515 1.00 54.38 106 SER A N 1
ATOM 820 C CA . SER A 1 106 ? 35.503 9.881 0.789 1.00 54.38 106 SER A CA 1
ATOM 821 C C . SER A 1 106 ? 34.476 10.090 1.916 1.00 54.38 106 SER A C 1
ATOM 823 O O . SER A 1 106 ? 34.083 11.233 2.157 1.00 54.38 106 SER A O 1
ATOM 825 N N . ALA A 1 107 ? 34.042 9.014 2.583 1.00 46.19 107 ALA A N 1
ATOM 826 C CA . ALA A 1 107 ? 33.145 9.018 3.744 1.00 46.19 107 ALA A CA 1
ATOM 827 C C . ALA A 1 107 ? 33.915 8.676 5.028 1.00 46.19 107 ALA A C 1
ATOM 829 O O . ALA A 1 107 ? 33.588 9.278 6.076 1.00 46.19 107 ALA A O 1
#

Sequence (107 aa):
EAWLAVQMGFACLNLLFAPYFQIKVWHAVLHEAEKIPPSSRGDVQIPAAKVHESFRYVLLHDVPVCLYALVLLASFAWSCLGTGLVSSKDCNTEGWSAEACNLGWSA

Mean predicted aligned error: 12.06 Å